Protein AF-A0A1I8NEL8-F1 (afdb_monomer_lite)

Structure (mmCIF, N/CA/C/O backbone):
data_AF-A0A1I8NEL8-F1
#
_entry.id   AF-A0A1I8NEL8-F1
#
loop_
_atom_site.group_PDB
_atom_site.id
_atom_site.type_symbol
_atom_site.label_atom_id
_atom_site.label_alt_id
_atom_site.label_comp_id
_atom_site.label_asym_id
_atom_site.label_entity_id
_atom_site.label_seq_id
_atom_site.pdbx_PDB_ins_code
_atom_site.Cartn_x
_atom_site.Cartn_y
_atom_site.Cartn_z
_atom_site.occupancy
_atom_site.B_iso_or_equiv
_atom_site.auth_seq_id
_atom_site.auth_comp_id
_atom_site.auth_asym_id
_atom_site.auth_atom_id
_atom_site.pdbx_PDB_model_num
ATOM 1 N N . GLY A 1 1 ? 47.554 10.951 -49.387 1.00 44.38 1 GLY A N 1
ATOM 2 C CA . GLY A 1 1 ? 46.407 10.164 -49.893 1.00 44.38 1 GLY A CA 1
ATOM 3 C C . GLY A 1 1 ? 46.012 9.103 -48.882 1.00 44.38 1 GLY A C 1
ATOM 4 O O . GLY A 1 1 ? 46.881 8.397 -48.388 1.00 44.38 1 GLY A O 1
ATOM 5 N N . ARG A 1 2 ? 44.730 9.016 -48.507 1.00 55.44 2 ARG A N 1
ATOM 6 C CA . ARG A 1 2 ? 44.234 8.089 -47.470 1.00 55.44 2 ARG A CA 1
ATOM 7 C C . ARG A 1 2 ? 43.819 6.769 -48.143 1.00 55.44 2 ARG A C 1
ATOM 9 O O . ARG A 1 2 ? 42.932 6.794 -48.988 1.00 55.44 2 ARG A O 1
ATOM 16 N N . LYS A 1 3 ? 44.479 5.647 -47.806 1.00 54.94 3 LYS A N 1
ATOM 17 C CA . LYS A 1 3 ? 44.282 4.326 -48.449 1.00 54.94 3 LYS A CA 1
ATOM 18 C C . LYS A 1 3 ? 42.789 3.911 -48.501 1.00 54.94 3 LYS A C 1
ATOM 20 O O . LYS A 1 3 ? 42.142 3.902 -47.445 1.00 54.94 3 LYS A O 1
ATOM 25 N N . PRO A 1 4 ? 42.252 3.531 -49.678 1.00 53.91 4 PRO A N 1
ATOM 26 C CA . PRO A 1 4 ? 40.875 3.073 -49.836 1.00 53.91 4 PRO A CA 1
ATOM 27 C C . PRO A 1 4 ? 40.782 1.624 -49.342 1.00 53.91 4 PRO A C 1
ATOM 29 O O . PRO A 1 4 ? 41.392 0.726 -49.904 1.00 53.91 4 PRO A O 1
ATOM 32 N N . GLY A 1 5 ? 40.090 1.397 -48.227 1.00 57.03 5 GLY A N 1
ATOM 33 C CA . GLY A 1 5 ? 39.898 0.046 -47.674 1.00 57.03 5 GLY A CA 1
ATOM 34 C C . GLY A 1 5 ? 39.617 0.014 -46.173 1.00 57.03 5 GLY A C 1
ATOM 35 O O . GLY A 1 5 ? 38.946 -0.887 -45.687 1.00 57.03 5 GLY A O 1
ATOM 36 N N . ARG A 1 6 ? 40.043 1.042 -45.425 1.00 58.16 6 ARG A N 1
ATOM 37 C CA . ARG A 1 6 ? 39.875 1.091 -43.958 1.00 58.16 6 ARG A CA 1
ATOM 38 C C . ARG A 1 6 ? 38.529 1.668 -43.487 1.00 58.16 6 ARG A C 1
ATOM 40 O O . ARG A 1 6 ? 38.214 1.562 -42.311 1.00 58.16 6 ARG A O 1
ATOM 47 N N . LYS A 1 7 ? 37.740 2.297 -44.373 1.00 57.41 7 LYS A N 1
ATOM 48 C CA . LYS A 1 7 ? 36.465 2.957 -44.011 1.00 57.41 7 LYS A CA 1
ATOM 49 C C . LYS A 1 7 ? 35.298 1.973 -43.850 1.00 57.41 7 LYS A C 1
ATOM 51 O O . LYS A 1 7 ? 34.592 2.056 -42.854 1.00 57.41 7 LYS A O 1
ATOM 56 N N . ALA A 1 8 ? 35.153 1.005 -44.757 1.00 61.62 8 ALA A N 1
ATOM 57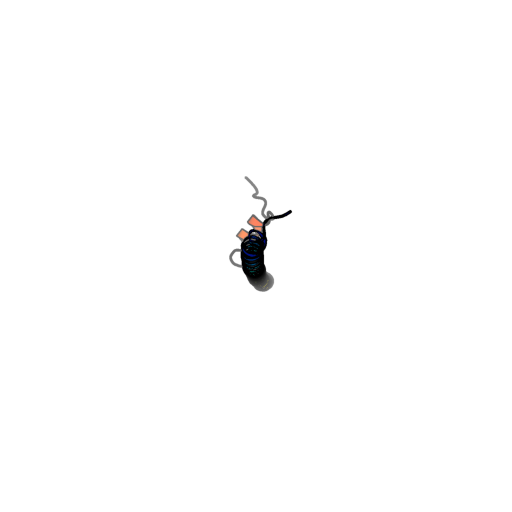 C CA . ALA A 1 8 ? 34.024 0.069 -44.744 1.00 61.62 8 ALA A CA 1
ATOM 58 C C . ALA A 1 8 ? 34.048 -0.904 -43.548 1.00 61.62 8 ALA A C 1
ATOM 60 O O . ALA A 1 8 ? 32.998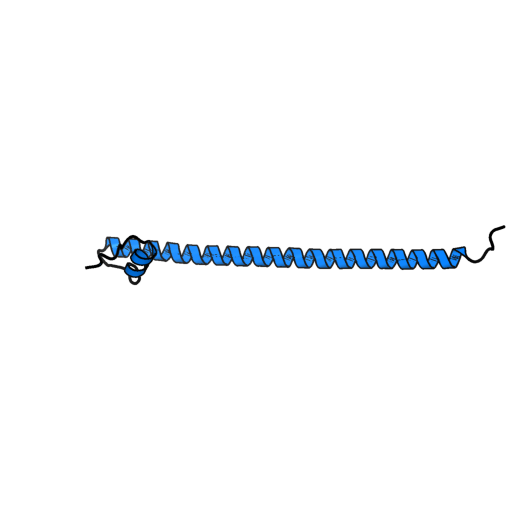 -1.287 -43.038 1.00 61.62 8 ALA A O 1
ATOM 61 N N . SER A 1 9 ? 35.232 -1.303 -43.069 1.00 62.47 9 SER A N 1
ATOM 62 C CA . SER A 1 9 ? 35.351 -2.132 -41.862 1.00 62.47 9 SER A CA 1
ATOM 63 C C . SER A 1 9 ? 35.025 -1.342 -40.592 1.00 62.47 9 SER A C 1
ATOM 65 O O . SER A 1 9 ? 34.304 -1.845 -39.735 1.00 62.47 9 SER A O 1
ATOM 67 N N . ASN A 1 10 ? 35.484 -0.091 -40.496 1.00 64.31 10 ASN A N 1
ATOM 68 C CA . ASN A 1 10 ? 35.211 0.778 -39.349 1.00 64.31 10 ASN A CA 1
ATOM 69 C C . ASN A 1 10 ? 33.724 1.159 -39.247 1.00 64.31 10 ASN A C 1
ATOM 71 O O . ASN A 1 10 ? 33.173 1.222 -38.153 1.00 64.31 10 ASN A O 1
ATOM 75 N N . GLU A 1 11 ? 33.059 1.354 -40.385 1.00 70.12 11 GLU A N 1
ATOM 76 C CA . GLU A 1 11 ? 31.623 1.634 -40.462 1.00 70.12 11 GLU A CA 1
ATOM 77 C C . GLU A 1 11 ? 30.773 0.427 -40.035 1.00 70.12 11 GLU A C 1
ATOM 79 O O . GLU A 1 11 ? 29.847 0.569 -39.239 1.00 70.12 11 GLU A O 1
ATOM 84 N N . LYS A 1 12 ? 31.140 -0.793 -40.455 1.00 71.75 12 LYS A N 1
ATOM 85 C CA . LYS A 1 12 ? 30.495 -2.032 -39.978 1.00 71.75 12 LYS A CA 1
ATOM 86 C C . LYS A 1 12 ? 30.664 -2.236 -38.467 1.00 71.75 12 LYS A C 1
ATOM 88 O O . LYS A 1 12 ? 29.730 -2.686 -37.802 1.00 71.75 12 LYS A O 1
ATOM 93 N N . VAL A 1 13 ? 31.836 -1.900 -37.920 1.00 74.69 13 VAL A N 1
ATOM 94 C CA . VAL A 1 13 ? 32.096 -1.947 -36.471 1.00 74.69 13 VAL A CA 1
ATOM 95 C C . VAL A 1 13 ? 31.232 -0.925 -35.726 1.00 74.69 13 VAL A C 1
ATOM 97 O O . VAL A 1 13 ? 30.635 -1.277 -34.709 1.00 74.69 13 VAL A O 1
ATOM 100 N N . ASP A 1 14 ? 31.085 0.295 -36.246 1.00 82.81 14 ASP A N 1
ATOM 101 C CA . ASP A 1 14 ? 30.221 1.319 -35.645 1.00 82.81 14 ASP A CA 1
ATOM 102 C C . ASP A 1 14 ? 28.733 0.930 -35.696 1.00 82.81 14 ASP A C 1
ATOM 104 O O . ASP A 1 14 ? 28.027 1.064 -34.696 1.00 82.81 14 ASP A O 1
ATOM 108 N N . ILE A 1 15 ? 28.254 0.343 -36.800 1.00 89.81 15 ILE A N 1
ATOM 109 C CA . ILE A 1 15 ? 26.880 -0.183 -36.897 1.00 89.81 15 ILE A CA 1
ATOM 110 C C . ILE A 1 15 ? 26.642 -1.283 -35.853 1.00 89.81 15 ILE A C 1
ATOM 112 O O . ILE A 1 15 ? 25.641 -1.246 -35.135 1.00 89.81 15 ILE A O 1
ATOM 116 N N . LYS A 1 16 ? 27.575 -2.235 -35.712 1.00 89.88 16 LYS A N 1
ATOM 117 C CA . LYS A 1 16 ? 27.484 -3.297 -34.697 1.00 89.88 16 LYS A CA 1
ATOM 118 C C . LYS A 1 16 ? 27.468 -2.716 -33.279 1.00 89.88 16 LYS A C 1
ATOM 120 O O . LYS A 1 16 ? 26.663 -3.147 -32.457 1.00 89.88 16 LYS A O 1
ATOM 125 N N . ALA A 1 17 ? 28.301 -1.713 -33.005 1.00 92.56 17 ALA A N 1
ATOM 126 C CA . ALA A 1 17 ? 28.349 -1.051 -31.705 1.00 92.56 17 ALA A CA 1
ATOM 127 C C . ALA A 1 17 ? 27.061 -0.262 -31.404 1.00 92.56 17 ALA A C 1
ATOM 129 O O . ALA A 1 17 ? 26.543 -0.330 -30.291 1.00 92.56 17 ALA A O 1
ATOM 130 N N . LYS A 1 18 ? 26.505 0.455 -32.390 1.00 94.38 18 LYS A N 1
ATOM 131 C CA . LYS A 1 18 ? 25.214 1.159 -32.276 1.00 94.38 18 LYS A CA 1
ATOM 132 C C . LYS A 1 18 ? 24.067 0.191 -31.998 1.00 94.38 18 LYS A C 1
ATOM 134 O O . LYS A 1 18 ? 23.254 0.457 -31.114 1.00 94.38 18 LYS A O 1
ATOM 139 N N . LEU A 1 19 ? 24.027 -0.934 -32.710 1.00 96.25 19 LEU A N 1
ATOM 140 C CA . LEU A 1 19 ? 23.001 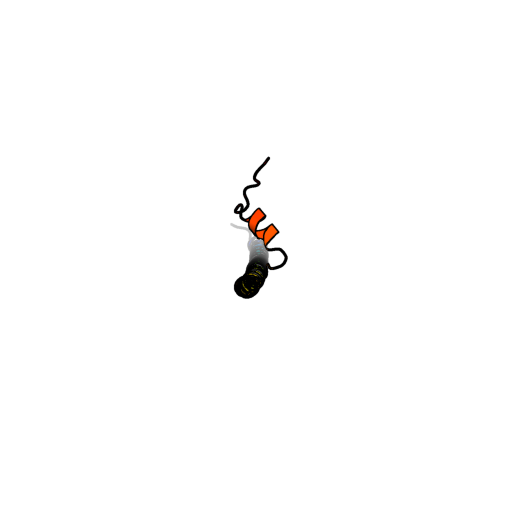-1.954 -32.519 1.00 96.25 19 LEU A CA 1
ATOM 141 C C . LEU A 1 19 ? 23.080 -2.572 -31.118 1.00 96.25 19 LEU A C 1
ATOM 143 O O . LEU A 1 19 ? 22.050 -2.741 -30.468 1.00 96.25 19 LEU A O 1
ATOM 147 N N . GLU A 1 20 ? 24.285 -2.858 -30.624 1.00 96.62 20 GLU A N 1
ATOM 148 C CA . GLU A 1 20 ? 24.450 -3.424 -29.285 1.00 96.62 20 GLU A CA 1
ATOM 149 C C . GLU A 1 20 ? 24.099 -2.418 -28.182 1.00 96.62 20 GLU A C 1
ATOM 151 O O . GLU A 1 20 ? 23.409 -2.779 -27.230 1.00 96.62 20 GLU A O 1
ATOM 156 N N . ARG A 1 21 ? 24.441 -1.132 -28.356 1.00 95.81 21 ARG A N 1
ATOM 157 C CA . ARG A 1 21 ? 23.975 -0.059 -27.459 1.00 95.81 21 ARG A CA 1
ATOM 158 C C . ARG A 1 21 ? 22.450 0.040 -27.429 1.00 95.81 21 ARG A C 1
ATOM 160 O O . ARG A 1 21 ? 21.873 0.077 -26.350 1.00 95.81 21 ARG A O 1
ATOM 167 N N . SER A 1 22 ? 21.789 0.024 -28.589 1.00 97.12 22 SER A N 1
ATOM 168 C CA . SER A 1 22 ? 20.320 0.063 -28.667 1.00 97.12 22 SER A CA 1
ATOM 169 C C . SER A 1 22 ? 19.675 -1.134 -27.957 1.00 97.12 22 SER A C 1
ATOM 171 O O . SER A 1 22 ? 18.752 -0.964 -27.157 1.00 97.12 22 SER A O 1
ATOM 173 N N . ARG A 1 23 ? 20.209 -2.344 -28.174 1.00 98.19 23 ARG A N 1
ATOM 174 C CA . ARG A 1 23 ? 19.761 -3.558 -27.475 1.00 98.19 23 ARG A CA 1
ATOM 175 C C . ARG A 1 23 ? 19.946 -3.446 -25.967 1.00 98.19 23 ARG A C 1
ATOM 177 O O . ARG A 1 23 ? 19.039 -3.815 -25.223 1.00 98.19 23 ARG A O 1
ATOM 184 N N . GLN A 1 24 ? 21.087 -2.929 -25.520 1.00 98.06 24 GLN A N 1
ATOM 185 C CA . GLN A 1 24 ? 21.374 -2.742 -24.105 1.00 98.06 24 GLN A CA 1
ATOM 186 C C . GLN A 1 24 ? 20.415 -1.732 -23.463 1.00 98.06 24 GLN A C 1
ATOM 188 O O . GLN A 1 24 ? 19.780 -2.055 -22.461 1.00 98.06 24 GLN A O 1
ATOM 193 N N . SER A 1 25 ? 20.187 -0.575 -24.091 1.00 98.06 25 SER A N 1
ATOM 194 C CA . SER A 1 25 ? 19.207 0.407 -23.610 1.00 98.06 25 SER A CA 1
ATOM 195 C C . SER A 1 25 ? 17.787 -0.170 -23.546 1.00 98.06 25 SER A C 1
ATOM 197 O O . SER A 1 25 ? 17.048 0.101 -22.597 1.00 98.06 25 SER A O 1
ATOM 199 N N . ALA A 1 26 ? 17.401 -1.011 -24.514 1.00 98.19 26 ALA A N 1
ATOM 200 C CA . ALA A 1 26 ? 16.113 -1.701 -24.496 1.00 98.19 26 ALA A CA 1
ATOM 201 C C . ALA A 1 26 ? 16.012 -2.719 -23.344 1.00 98.19 26 ALA A C 1
ATOM 203 O O . ALA A 1 26 ? 14.975 -2.790 -22.679 1.00 98.19 26 ALA A O 1
ATOM 204 N N . ARG A 1 27 ? 17.081 -3.481 -23.070 1.00 98.56 27 ARG A N 1
ATOM 205 C CA . ARG A 1 27 ? 17.157 -4.395 -21.916 1.00 98.56 27 ARG A CA 1
ATOM 206 C C . ARG A 1 27 ? 17.037 -3.635 -20.598 1.00 98.56 27 ARG A C 1
ATOM 208 O O . ARG A 1 27 ? 16.199 -3.986 -19.771 1.00 98.56 27 ARG A O 1
ATOM 215 N N . GLU A 1 28 ? 17.795 -2.559 -20.435 1.00 98.44 28 GLU A N 1
ATOM 216 C CA . GLU A 1 28 ? 17.764 -1.708 -19.241 1.00 98.44 28 GLU A CA 1
ATOM 217 C C . GLU A 1 28 ? 16.406 -1.034 -19.039 1.00 98.44 28 GLU A C 1
ATOM 219 O O . GLU A 1 28 ? 15.936 -0.901 -17.912 1.00 98.44 28 GLU A O 1
ATOM 224 N N . CYS A 1 29 ? 15.733 -0.623 -20.116 1.00 98.56 29 CYS A N 1
ATOM 225 C CA . CYS A 1 29 ? 14.366 -0.111 -20.046 1.00 98.56 29 CYS A CA 1
ATOM 226 C C . CYS A 1 29 ? 13.408 -1.160 -19.458 1.00 98.56 29 CYS A C 1
ATOM 228 O O . CYS A 1 29 ? 12.671 -0.867 -18.516 1.00 98.56 29 CYS A O 1
ATOM 230 N N . ARG A 1 30 ? 13.463 -2.402 -19.958 1.00 98.62 30 ARG A N 1
ATOM 231 C CA . ARG A 1 30 ? 12.626 -3.503 -19.455 1.00 98.62 30 ARG A CA 1
ATOM 232 C C . ARG A 1 30 ? 12.954 -3.854 -18.007 1.00 98.62 30 ARG A C 1
ATOM 234 O O . ARG A 1 30 ? 12.033 -3.999 -17.209 1.00 98.62 30 ARG A O 1
ATOM 241 N N . ALA A 1 31 ? 14.237 -3.941 -17.660 1.00 98.69 31 ALA A N 1
ATOM 242 C CA . ALA A 1 31 ? 14.681 -4.223 -16.297 1.00 98.69 31 ALA A CA 1
ATOM 243 C C . ALA A 1 31 ? 14.195 -3.146 -15.314 1.00 98.69 31 ALA A C 1
ATOM 245 O O . ALA A 1 31 ? 13.597 -3.473 -14.293 1.00 98.69 31 ALA A O 1
ATOM 246 N N . ARG A 1 32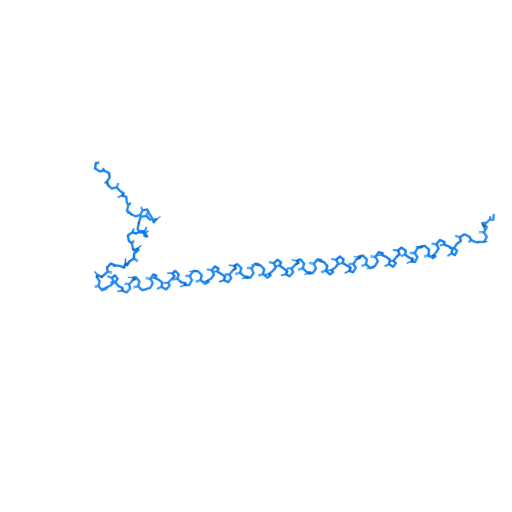 ? 14.344 -1.862 -15.668 1.00 98.62 32 ARG A N 1
ATOM 247 C CA . ARG A 1 32 ? 13.838 -0.743 -14.857 1.00 98.62 32 ARG A CA 1
ATOM 248 C C . ARG A 1 32 ? 12.323 -0.774 -14.702 1.00 98.62 32 ARG A C 1
ATOM 250 O O . ARG A 1 32 ? 11.825 -0.559 -13.603 1.00 98.62 32 ARG A O 1
ATOM 257 N N . LYS A 1 33 ? 11.586 -1.064 -15.779 1.00 98.75 33 LYS A N 1
ATOM 258 C CA . LYS A 1 33 ? 10.123 -1.191 -15.724 1.00 98.75 33 LYS A CA 1
ATOM 259 C C . LYS A 1 33 ? 9.697 -2.327 -14.792 1.00 98.75 33 LYS A C 1
ATOM 261 O O . LYS A 1 33 ? 8.801 -2.122 -13.984 1.00 98.75 33 LYS A O 1
ATOM 266 N N . LYS A 1 34 ? 10.369 -3.482 -14.869 1.00 98.69 34 LYS A N 1
ATOM 267 C CA . LYS A 1 34 ? 10.113 -4.625 -13.985 1.00 98.69 34 LYS A CA 1
ATOM 268 C C . LYS A 1 34 ? 10.346 -4.258 -12.519 1.00 98.69 34 LYS A C 1
ATOM 270 O O . LYS A 1 34 ? 9.437 -4.432 -11.722 1.00 98.69 34 LYS A O 1
ATOM 275 N N . LEU A 1 35 ? 11.507 -3.686 -12.193 1.00 98.69 35 LEU A N 1
ATOM 276 C CA . LEU A 1 35 ? 11.830 -3.268 -10.823 1.00 98.69 35 LEU A CA 1
ATOM 277 C C . LEU A 1 35 ? 10.834 -2.236 -10.287 1.00 98.69 35 LEU A C 1
ATOM 279 O O . LEU A 1 35 ? 10.378 -2.344 -9.155 1.00 98.69 35 LEU A O 1
ATOM 283 N N . ARG A 1 36 ? 10.447 -1.257 -11.114 1.00 98.62 36 ARG A N 1
ATOM 284 C CA . ARG A 1 36 ? 9.453 -0.251 -10.728 1.00 98.62 36 ARG A CA 1
ATOM 285 C C . ARG A 1 36 ? 8.105 -0.882 -10.391 1.00 98.62 36 ARG A C 1
ATOM 287 O O . ARG A 1 36 ? 7.473 -0.454 -9.435 1.00 98.62 36 ARG A O 1
ATOM 294 N N . TYR A 1 37 ? 7.649 -1.846 -11.185 1.00 98.69 37 TYR A N 1
ATOM 295 C CA . TYR A 1 37 ? 6.377 -2.517 -10.928 1.00 98.69 37 TYR A CA 1
ATOM 296 C C . TYR A 1 37 ? 6.440 -3.422 -9.706 1.00 98.69 37 TYR A C 1
ATOM 298 O O . TYR A 1 37 ? 5.536 -3.335 -8.891 1.00 98.69 37 TYR A O 1
ATOM 306 N N . GLN A 1 38 ? 7.534 -4.162 -9.511 1.00 98.75 38 GLN A N 1
ATOM 307 C CA . GLN A 1 38 ? 7.739 -4.956 -8.296 1.00 98.75 38 GLN A CA 1
ATOM 308 C C . GLN A 1 38 ? 7.666 -4.087 -7.034 1.00 98.75 38 GLN A C 1
ATOM 310 O O . GLN A 1 38 ? 6.910 -4.392 -6.123 1.00 98.75 38 GLN A O 1
ATOM 315 N N . TYR A 1 39 ? 8.362 -2.947 -7.021 1.00 98.69 39 TYR A N 1
ATOM 316 C CA . TYR A 1 39 ? 8.309 -2.020 -5.890 1.00 98.69 39 TYR A CA 1
ATOM 317 C C . TYR A 1 39 ? 6.900 -1.458 -5.640 1.00 98.69 39 TYR A C 1
ATOM 319 O O . TYR A 1 39 ? 6.463 -1.340 -4.499 1.00 98.69 39 TYR A O 1
ATOM 327 N N . LEU A 1 40 ? 6.171 -1.100 -6.703 1.00 98.69 40 LEU A N 1
ATOM 328 C CA . LEU A 1 40 ? 4.798 -0.609 -6.567 1.00 98.69 40 LEU A CA 1
ATOM 329 C C . LEU A 1 40 ? 3.842 -1.701 -6.070 1.00 98.69 40 LEU A C 1
ATOM 331 O O . LEU A 1 40 ? 2.971 -1.402 -5.262 1.00 98.69 40 LEU A O 1
ATOM 335 N N . GLU A 1 41 ? 4.005 -2.940 -6.531 1.00 98.69 41 GLU A N 1
ATOM 336 C CA . GLU A 1 41 ? 3.233 -4.094 -6.060 1.00 98.69 41 GLU A CA 1
ATOM 337 C C . GLU A 1 41 ? 3.478 -4.349 -4.569 1.00 98.69 41 GLU A C 1
ATOM 339 O O . GLU A 1 41 ? 2.517 -4.477 -3.815 1.00 98.69 41 GLU A O 1
ATOM 344 N N . GLU A 1 42 ? 4.740 -4.340 -4.128 1.00 98.56 42 GLU A N 1
ATOM 345 C CA . GLU A 1 42 ? 5.108 -4.485 -2.713 1.00 98.56 42 GLU A CA 1
ATOM 346 C C . GLU A 1 42 ? 4.498 -3.369 -1.854 1.00 98.56 42 GLU A C 1
ATOM 348 O O . GLU A 1 42 ? 3.834 -3.649 -0.857 1.00 98.56 42 GLU A O 1
ATOM 353 N N . LEU A 1 43 ? 4.623 -2.106 -2.281 1.00 98.62 43 LEU A N 1
ATOM 354 C CA . LEU A 1 43 ? 4.019 -0.969 -1.578 1.00 98.62 43 LEU A CA 1
ATOM 355 C C . LEU A 1 43 ? 2.498 -1.098 -1.434 1.00 98.62 43 LEU A C 1
ATOM 357 O O . LEU A 1 43 ? 1.944 -0.776 -0.380 1.00 98.62 43 LEU A O 1
ATOM 361 N N . VAL A 1 44 ? 1.810 -1.519 -2.500 1.00 98.75 44 VAL A N 1
ATOM 362 C CA . VAL A 1 44 ? 0.355 -1.712 -2.476 1.00 98.75 44 VAL A CA 1
ATOM 363 C C . VAL A 1 44 ? -0.005 -2.854 -1.530 1.00 98.75 44 VAL A C 1
ATOM 365 O O . VAL A 1 44 ? -0.859 -2.658 -0.667 1.00 98.75 44 VAL A O 1
ATOM 368 N N . ALA A 1 45 ? 0.682 -3.994 -1.619 1.00 98.62 45 ALA A N 1
ATOM 369 C CA . ALA A 1 45 ? 0.437 -5.147 -0.758 1.00 98.62 45 ALA A CA 1
ATOM 370 C C . ALA A 1 45 ? 0.632 -4.810 0.731 1.00 98.62 45 ALA A C 1
ATOM 372 O O . ALA A 1 45 ? -0.216 -5.139 1.566 1.00 98.62 45 ALA A O 1
ATOM 373 N N . ASP A 1 46 ? 1.703 -4.090 1.070 1.00 98.50 46 ASP A N 1
ATOM 374 C CA . ASP A 1 46 ? 1.967 -3.650 2.441 1.00 98.50 46 ASP A CA 1
ATOM 375 C C . ASP A 1 46 ? 0.890 -2.683 2.941 1.00 98.50 46 ASP A C 1
ATOM 377 O O . ASP A 1 46 ? 0.405 -2.794 4.075 1.00 98.50 46 ASP A O 1
ATOM 381 N N . ARG A 1 47 ? 0.455 -1.752 2.084 1.00 98.62 47 ARG A N 1
ATOM 382 C CA . ARG A 1 47 ? -0.611 -0.804 2.417 1.00 98.62 47 ARG A CA 1
ATOM 383 C C . ARG A 1 47 ? -1.942 -1.511 2.646 1.00 98.62 47 ARG A C 1
ATOM 385 O O . ARG A 1 47 ? -2.637 -1.181 3.608 1.00 98.62 47 ARG A O 1
ATOM 392 N N . GLU A 1 48 ? -2.300 -2.462 1.792 1.00 98.69 48 GLU A N 1
ATOM 393 C CA . GLU A 1 48 ? -3.516 -3.267 1.922 1.00 98.69 48 GLU A CA 1
ATOM 394 C C . GLU A 1 48 ? -3.498 -4.087 3.213 1.00 98.69 48 GLU A C 1
ATOM 396 O O . GLU A 1 48 ? -4.471 -4.064 3.973 1.00 98.69 48 GLU A O 1
ATOM 401 N N . LYS A 1 49 ? -2.365 -4.724 3.530 1.00 98.50 49 LYS A N 1
ATOM 402 C CA . LYS A 1 49 ? -2.169 -5.453 4.787 1.00 98.50 49 LYS A CA 1
ATOM 403 C C . LYS A 1 49 ? -2.353 -4.547 6.006 1.00 98.50 49 LYS A C 1
ATOM 405 O O . LYS A 1 49 ? -3.063 -4.922 6.940 1.00 98.50 49 LYS A O 1
ATOM 410 N N . ALA A 1 50 ? -1.773 -3.346 5.990 1.00 98.19 50 ALA A N 1
ATOM 411 C CA . ALA A 1 50 ? -1.942 -2.372 7.068 1.00 98.19 50 ALA A CA 1
ATOM 412 C C . ALA A 1 50 ? -3.408 -1.929 7.222 1.00 98.19 50 ALA A C 1
ATOM 414 O O . ALA A 1 50 ? -3.915 -1.840 8.338 1.00 98.19 50 ALA A O 1
ATOM 415 N N . VAL A 1 51 ? -4.121 -1.699 6.113 1.00 98.50 51 VAL A N 1
ATOM 416 C CA . VAL A 1 51 ? -5.553 -1.354 6.142 1.00 98.50 51 VAL A CA 1
ATOM 417 C C . VAL A 1 51 ? -6.384 -2.483 6.749 1.00 98.50 51 VAL A C 1
ATOM 419 O O . VAL A 1 51 ? -7.265 -2.213 7.565 1.00 98.50 51 VAL A O 1
ATOM 422 N N . LEU A 1 52 ? -6.118 -3.736 6.379 1.00 98.56 52 LEU A N 1
ATOM 423 C CA . LEU A 1 52 ? -6.820 -4.889 6.944 1.00 98.56 52 LEU A CA 1
ATOM 424 C C . LEU A 1 52 ? -6.563 -5.029 8.449 1.00 98.56 52 LEU A C 1
ATOM 426 O O . LEU A 1 52 ? -7.516 -5.225 9.203 1.00 98.56 52 LEU A O 1
ATOM 430 N N . ALA A 1 53 ? -5.313 -4.863 8.890 1.00 98.00 53 ALA A N 1
ATOM 431 C CA . ALA A 1 53 ? -4.958 -4.894 10.307 1.00 98.00 53 ALA A CA 1
ATOM 432 C C . ALA A 1 53 ? -5.705 -3.811 11.104 1.00 98.00 53 ALA A C 1
ATOM 434 O O . ALA A 1 53 ? -6.365 -4.123 12.094 1.00 98.00 53 ALA A O 1
ATOM 435 N N . LEU A 1 54 ? -5.694 -2.567 10.615 1.00 98.00 54 LEU A N 1
ATOM 436 C CA . LEU A 1 54 ? -6.392 -1.444 11.251 1.00 98.00 54 LEU A CA 1
ATOM 437 C C . LEU A 1 54 ? -7.912 -1.639 11.288 1.00 98.00 54 LEU A C 1
ATOM 439 O O . LEU A 1 54 ? -8.560 -1.301 12.274 1.00 98.00 54 LEU A O 1
ATOM 443 N N . ARG A 1 55 ? -8.507 -2.208 10.232 1.00 98.31 55 ARG A N 1
ATOM 444 C CA . ARG A 1 55 ? -9.943 -2.532 10.222 1.00 98.31 55 ARG A CA 1
ATOM 445 C C . ARG A 1 55 ? -10.290 -3.593 11.263 1.00 98.31 55 ARG A C 1
ATOM 447 O O . ARG A 1 55 ? -11.297 -3.448 11.951 1.00 98.31 55 ARG A O 1
ATOM 454 N N . ALA A 1 56 ? -9.470 -4.635 11.387 1.00 97.31 56 ALA A N 1
ATOM 455 C CA . ALA A 1 56 ? -9.667 -5.677 12.391 1.00 97.31 56 ALA A CA 1
ATOM 456 C C . ALA A 1 56 ? -9.520 -5.127 13.820 1.00 97.31 56 ALA A C 1
ATOM 458 O O . ALA A 1 56 ? -10.274 -5.507 14.714 1.00 97.31 56 ALA A O 1
ATOM 459 N N . GLU A 1 57 ? -8.574 -4.213 14.032 1.00 95.12 57 GLU A N 1
ATOM 460 C CA . GLU A 1 57 ? -8.397 -3.512 15.303 1.00 95.12 57 GLU A CA 1
ATOM 461 C C . GLU A 1 57 ? -9.605 -2.623 15.638 1.00 95.12 57 GLU A C 1
ATOM 463 O O . GLU A 1 57 ? -10.176 -2.738 16.722 1.00 95.12 57 GLU A O 1
ATOM 468 N N . LEU A 1 58 ? -10.074 -1.815 14.683 1.00 96.62 58 LEU A N 1
ATOM 469 C CA . LEU A 1 58 ? -11.259 -0.974 14.858 1.00 96.62 58 LEU A CA 1
ATOM 470 C C . LEU A 1 58 ? -12.504 -1.801 15.200 1.00 96.62 58 LEU A C 1
ATOM 472 O O . LEU A 1 58 ? -13.266 -1.439 16.097 1.00 96.62 58 LEU A O 1
ATOM 476 N N . GLU A 1 59 ? -12.720 -2.914 14.500 1.00 97.19 59 GLU A N 1
ATOM 477 C CA . GLU A 1 59 ? -13.875 -3.774 14.756 1.00 97.19 59 GLU A CA 1
ATOM 478 C C . GLU A 1 59 ? -13.808 -4.410 16.151 1.00 97.19 59 GLU A C 1
ATOM 480 O O . GLU A 1 59 ? -14.817 -4.478 16.854 1.00 97.19 59 GLU A O 1
ATOM 485 N N . ARG A 1 60 ? -12.605 -4.777 16.609 1.00 94.50 60 ARG A N 1
ATOM 486 C CA . ARG A 1 60 ? -12.375 -5.232 17.985 1.00 94.50 60 ARG A CA 1
ATOM 487 C C . ARG A 1 60 ? -12.769 -4.160 19.001 1.00 94.50 60 ARG A C 1
ATOM 489 O O . ARG A 1 60 ? -13.515 -4.467 19.929 1.00 94.50 60 ARG A O 1
ATOM 496 N N . TYR A 1 61 ? -12.341 -2.908 18.811 1.00 94.00 61 TYR A N 1
ATOM 497 C CA . TYR A 1 61 ? -12.708 -1.811 19.713 1.00 94.00 61 TYR A CA 1
ATOM 498 C C . TYR A 1 61 ? -14.208 -1.530 19.727 1.00 94.00 61 TYR A C 1
ATOM 500 O O . TYR A 1 61 ? -14.770 -1.293 20.795 1.00 94.00 61 TYR A O 1
ATOM 508 N N . LYS A 1 62 ? -14.888 -1.619 18.580 1.00 95.75 62 LYS A N 1
ATOM 509 C CA . LYS A 1 62 ? -16.351 -1.487 18.520 1.00 95.75 62 LYS A CA 1
ATOM 510 C C . LYS A 1 62 ? -17.051 -2.569 19.344 1.00 95.75 62 LYS A C 1
ATOM 512 O O . LYS A 1 62 ? -17.939 -2.260 20.136 1.00 95.75 62 LYS A O 1
ATOM 517 N N . GLN A 1 63 ? -16.624 -3.824 19.209 1.00 94.69 63 GLN A N 1
ATOM 518 C CA . GLN A 1 63 ? -17.170 -4.933 19.998 1.00 94.69 63 GLN A CA 1
ATOM 519 C C . GLN A 1 63 ? -16.885 -4.770 21.494 1.00 94.69 63 GLN A C 1
ATOM 521 O O . GLN A 1 63 ? -17.738 -5.070 22.329 1.00 94.69 63 GLN A O 1
ATOM 526 N N . TRP A 1 64 ? -15.691 -4.291 21.843 1.00 94.31 64 TRP A N 1
ATOM 527 C CA . TRP A 1 64 ? -15.319 -4.012 23.226 1.00 94.31 64 TRP A CA 1
ATOM 528 C C . TRP A 1 64 ? -16.149 -2.880 23.818 1.00 94.31 64 TRP A C 1
ATOM 530 O O . TRP A 1 64 ? -16.667 -3.038 24.916 1.00 94.31 64 TRP A O 1
ATOM 540 N N . SER A 1 65 ? -16.348 -1.790 23.077 1.00 93.56 65 SER A N 1
ATOM 541 C CA . SER A 1 65 ? -17.209 -0.678 23.483 1.00 93.56 65 SER A CA 1
ATOM 542 C C . SER A 1 65 ? -18.636 -1.147 23.772 1.00 93.56 65 SER A C 1
ATOM 544 O O . SER A 1 65 ? -19.194 -0.779 24.803 1.00 93.56 65 SER A O 1
ATOM 546 N N . HIS A 1 66 ? -19.192 -2.026 22.931 1.00 94.94 66 HIS A N 1
ATOM 547 C CA . HIS A 1 66 ? -20.514 -2.600 23.172 1.00 94.94 66 HIS A CA 1
ATOM 548 C C . HIS A 1 66 ? -20.561 -3.425 24.468 1.00 94.94 66 HIS A C 1
ATOM 550 O O . HIS A 1 66 ? -21.401 -3.168 25.324 1.00 94.94 66 HIS A O 1
ATOM 556 N N . LYS A 1 67 ? -19.614 -4.353 24.660 1.00 93.88 67 LYS A N 1
ATOM 557 C CA . LYS A 1 67 ? -19.521 -5.179 25.879 1.00 93.88 67 LYS A CA 1
ATOM 558 C C . LYS A 1 67 ? -19.313 -4.345 27.145 1.00 93.88 67 LYS A C 1
ATOM 560 O O . LYS A 1 67 ? -19.956 -4.612 28.154 1.00 93.88 67 LYS A O 1
ATOM 565 N N . LEU A 1 68 ? -18.461 -3.322 27.084 1.00 93.06 68 LEU A N 1
ATOM 566 C CA . LEU A 1 68 ? -18.238 -2.395 28.194 1.00 93.06 68 LEU A CA 1
ATOM 567 C C . LEU A 1 68 ? -19.507 -1.604 28.522 1.00 93.06 68 LEU A C 1
ATOM 569 O O . LEU A 1 68 ? -19.815 -1.426 29.696 1.00 93.06 68 LEU A O 1
ATOM 573 N N . GLY A 1 69 ? -20.275 -1.195 27.507 1.00 93.38 69 GLY A N 1
ATOM 574 C CA . GLY A 1 69 ? -21.596 -0.590 27.693 1.00 93.38 69 GLY A CA 1
ATOM 575 C C . GLY A 1 69 ? -22.594 -1.515 28.400 1.00 93.38 69 GLY A C 1
ATOM 576 O O . GLY A 1 69 ? -23.445 -1.040 29.143 1.00 93.38 69 GLY A O 1
ATOM 577 N N . GLU A 1 70 ? -22.454 -2.833 28.238 1.00 95.75 70 GLU A N 1
ATOM 578 C CA . GLU A 1 70 ? -23.214 -3.853 28.981 1.00 95.75 70 GLU A CA 1
ATOM 579 C C . GLU A 1 70 ? -22.622 -4.179 30.369 1.00 95.75 70 GLU A C 1
ATOM 581 O O . GLU A 1 70 ? -23.091 -5.097 31.042 1.00 95.75 70 GLU A O 1
ATOM 586 N N . GLY A 1 71 ? -21.564 -3.484 30.798 1.00 92.50 71 GLY A N 1
ATOM 587 C CA . GLY A 1 71 ? -20.857 -3.761 32.052 1.00 92.50 71 GLY A CA 1
ATOM 588 C C . GLY A 1 71 ? -19.985 -5.023 32.023 1.00 92.50 71 GLY A C 1
ATOM 589 O O . GLY A 1 71 ? -19.535 -5.487 33.069 1.00 92.50 71 GLY A O 1
ATOM 590 N N . ARG A 1 72 ? -19.731 -5.602 30.842 1.00 93.94 72 ARG A N 1
ATOM 591 C CA . ARG A 1 72 ? -18.880 -6.787 30.663 1.00 93.94 72 ARG A CA 1
ATOM 592 C C . ARG A 1 72 ? -17.474 -6.373 30.245 1.00 93.94 72 ARG A C 1
ATOM 594 O O . ARG A 1 72 ? -17.298 -5.676 29.249 1.00 93.94 72 ARG A O 1
ATOM 601 N N . ILE A 1 73 ? -16.461 -6.875 30.947 1.00 91.12 73 ILE A N 1
ATOM 602 C CA . ILE A 1 73 ? -15.056 -6.644 30.587 1.00 91.12 73 ILE A CA 1
ATOM 603 C C . ILE A 1 73 ? -14.671 -7.573 29.419 1.00 91.12 73 ILE A C 1
ATOM 605 O O . ILE A 1 73 ? -14.774 -8.794 29.558 1.00 91.12 73 ILE A O 1
ATOM 609 N N . PRO A 1 74 ? -14.244 -7.045 28.256 1.00 92.25 74 PRO A N 1
ATOM 610 C CA . PRO A 1 74 ? -13.831 -7.866 27.122 1.00 92.25 74 PRO A CA 1
ATOM 611 C C . PRO A 1 74 ? -12.504 -8.601 27.364 1.00 92.25 74 PRO A C 1
ATOM 613 O O . PRO A 1 74 ? -11.592 -8.086 28.009 1.00 92.25 74 PRO A O 1
ATOM 616 N N . ASN A 1 75 ? -12.355 -9.787 26.772 1.00 87.88 75 ASN A N 1
ATOM 617 C CA . ASN A 1 75 ? -11.101 -10.546 26.826 1.00 87.88 75 ASN A CA 1
ATOM 618 C C . ASN A 1 75 ? -9.956 -9.761 26.172 1.00 87.88 75 ASN A C 1
ATOM 620 O O . ASN A 1 75 ? -10.127 -9.241 25.071 1.00 87.88 75 ASN A O 1
ATOM 624 N N . GLY A 1 76 ? -8.797 -9.717 26.832 1.00 86.50 76 GLY A N 1
ATOM 625 C CA . GLY A 1 76 ? -7.628 -8.953 26.378 1.00 86.50 76 GLY A CA 1
ATOM 626 C C . GLY A 1 76 ? -7.683 -7.457 26.713 1.00 86.50 76 GLY A C 1
ATOM 627 O O . GLY A 1 76 ? -6.723 -6.745 26.442 1.00 86.50 76 GLY A O 1
ATOM 628 N N . PHE A 1 77 ? -8.765 -6.968 27.334 1.00 87.56 77 PHE A N 1
ATOM 629 C CA . PHE A 1 77 ? -8.884 -5.559 27.722 1.00 87.56 77 PHE A CA 1
ATOM 630 C C . PHE A 1 77 ? -7.848 -5.147 28.778 1.00 87.56 77 PHE A C 1
ATOM 632 O O . PHE A 1 77 ? -7.284 -4.065 28.685 1.00 87.56 77 PHE A O 1
ATOM 639 N N . GLN A 1 78 ? -7.543 -6.022 29.742 1.00 85.56 78 GLN A N 1
ATOM 640 C CA . GLN A 1 78 ? -6.498 -5.771 30.745 1.00 85.56 78 GLN A CA 1
ATOM 641 C C . GLN A 1 78 ? -5.108 -5.632 30.110 1.00 85.56 78 GLN A C 1
ATOM 643 O O . GLN A 1 78 ? -4.418 -4.660 30.389 1.00 85.56 78 GLN A O 1
ATOM 648 N N . GLN A 1 79 ? -4.750 -6.531 29.188 1.00 88.06 79 GLN A N 1
ATOM 649 C CA . GLN A 1 79 ? -3.490 -6.452 28.436 1.00 88.06 79 GLN A CA 1
ATOM 650 C C . GLN A 1 79 ? -3.394 -5.142 27.649 1.00 88.06 79 GLN A C 1
ATOM 652 O O . GLN A 1 79 ? -2.366 -4.481 27.687 1.00 88.06 79 GLN A O 1
ATOM 657 N N . LEU A 1 80 ? -4.488 -4.705 27.015 1.00 86.25 80 LEU A N 1
ATOM 658 C CA . LEU A 1 80 ? -4.522 -3.408 26.337 1.00 86.25 80 LEU A CA 1
ATOM 659 C C . LEU A 1 80 ? -4.285 -2.231 27.304 1.00 86.25 80 LEU A C 1
ATOM 661 O O . LEU A 1 80 ? -3.598 -1.272 26.959 1.00 86.25 80 LEU A O 1
ATOM 665 N N . LEU A 1 81 ? -4.852 -2.271 28.512 1.00 85.25 81 LEU A N 1
ATOM 666 C CA . LEU A 1 81 ? -4.647 -1.229 29.526 1.00 85.25 81 LEU A CA 1
ATOM 667 C C . LEU A 1 81 ? -3.203 -1.194 30.058 1.00 85.25 81 LEU A C 1
ATOM 669 O O . LEU A 1 81 ? -2.682 -0.115 30.346 1.00 85.25 81 LEU A O 1
ATOM 673 N N . GLU A 1 82 ? -2.561 -2.356 30.168 1.00 85.38 82 GLU A N 1
ATOM 674 C CA . GLU A 1 82 ? -1.137 -2.484 30.499 1.00 85.38 82 GLU A CA 1
ATOM 675 C C . GLU A 1 82 ? -0.258 -1.940 29.363 1.00 85.38 82 GLU A C 1
ATOM 677 O O . GLU A 1 82 ? 0.599 -1.090 29.598 1.00 85.38 82 GLU A O 1
ATOM 682 N N . GLU A 1 83 ? -0.519 -2.349 28.118 1.00 83.94 83 GLU A N 1
ATOM 683 C CA . GLU A 1 83 ? 0.216 -1.906 26.922 1.00 83.94 83 GLU A CA 1
ATOM 684 C C . GLU A 1 83 ? 0.074 -0.399 26.659 1.00 83.94 83 GLU A C 1
ATOM 686 O O . GLU A 1 83 ? 1.020 0.254 26.221 1.00 83.94 83 GLU A O 1
ATOM 691 N N . SER A 1 84 ? -1.094 0.177 26.955 1.00 78.38 84 SER A N 1
ATOM 692 C CA . SER A 1 84 ? -1.348 1.620 26.831 1.00 78.38 84 SER A CA 1
ATOM 693 C C . SER A 1 84 ? -0.774 2.450 27.986 1.00 78.38 84 SER A C 1
ATOM 695 O O . SER A 1 84 ? -0.886 3.676 27.968 1.00 78.38 84 SER A O 1
ATOM 697 N N . GLY A 1 85 ? -0.146 1.813 28.984 1.00 72.31 85 GLY A N 1
ATOM 698 C CA . GLY A 1 85 ? 0.447 2.490 30.140 1.00 72.31 85 GLY A CA 1
ATOM 699 C C . GLY A 1 85 ? -0.578 3.140 31.076 1.00 72.31 85 GLY A C 1
ATOM 7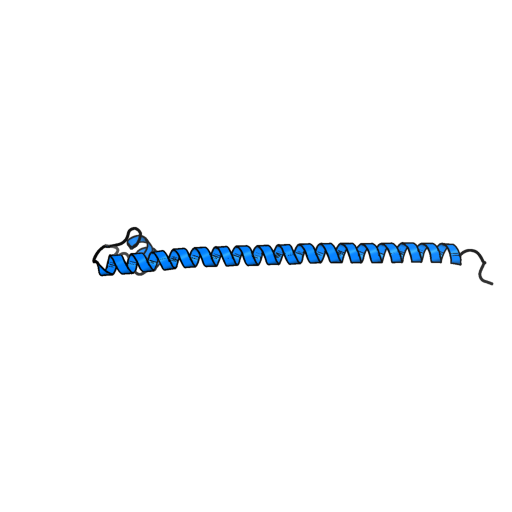00 O O . GLY A 1 85 ? -0.218 4.006 31.875 1.00 72.31 85 GLY A O 1
ATOM 701 N N . ILE A 1 86 ? -1.854 2.750 30.972 1.00 67.25 86 ILE A N 1
ATOM 702 C CA . ILE A 1 86 ? -2.956 3.289 31.781 1.00 67.25 86 ILE A CA 1
ATOM 703 C C . ILE A 1 86 ? -3.007 2.590 33.147 1.00 67.25 86 ILE A C 1
ATOM 705 O O . ILE A 1 86 ? -3.344 3.218 34.151 1.00 67.25 86 ILE A O 1
ATOM 709 N N . LEU A 1 87 ? -2.595 1.321 33.221 1.00 55.34 87 LEU A N 1
ATOM 710 C CA . LEU A 1 87 ? -2.354 0.627 34.485 1.00 55.34 87 LEU A CA 1
ATOM 711 C C . LEU A 1 87 ? -0.918 0.890 34.957 1.00 55.34 87 LEU A C 1
ATOM 713 O O . LEU A 1 87 ? 0.005 0.138 34.651 1.00 55.34 87 LEU A O 1
ATOM 717 N N . LYS A 1 88 ? -0.716 1.959 35.738 1.00 53.66 88 LYS A N 1
ATOM 718 C CA . LYS A 1 88 ? 0.460 2.027 36.615 1.00 53.66 88 LYS A CA 1
ATOM 719 C C . LYS A 1 88 ? 0.341 0.889 37.626 1.00 53.66 88 LYS A C 1
ATOM 721 O O . LYS A 1 88 ? -0.620 0.847 38.389 1.00 53.66 88 LYS A O 1
ATOM 726 N N . GLN A 1 89 ? 1.307 -0.026 37.610 1.00 51.84 89 GLN A N 1
ATOM 727 C CA . GLN A 1 89 ? 1.501 -0.990 38.687 1.00 51.84 89 GLN A CA 1
ATOM 728 C C . GLN A 1 89 ? 1.704 -0.205 39.987 1.00 51.84 89 GLN A C 1
ATOM 730 O O . GLN A 1 89 ? 2.730 0.450 40.166 1.00 51.84 89 GLN A O 1
ATOM 735 N N . GLU A 1 90 ? 0.717 -0.240 40.879 1.00 51.75 90 GLU A N 1
ATOM 736 C CA . GLU A 1 90 ? 0.931 0.088 42.286 1.00 51.75 90 GLU A CA 1
ATOM 737 C C . GLU A 1 90 ? 1.854 -1.006 42.840 1.00 51.75 90 GLU A C 1
ATOM 739 O O . GLU A 1 90 ? 1.424 -2.122 43.131 1.00 51.75 90 GLU A O 1
ATOM 744 N N . ILE A 1 91 ? 3.155 -0.718 42.877 1.00 46.09 91 ILE A N 1
ATOM 745 C CA . ILE A 1 91 ? 4.143 -1.551 43.561 1.00 46.09 91 ILE A CA 1
ATOM 746 C C . ILE A 1 91 ? 3.901 -1.343 45.062 1.00 46.09 91 ILE A C 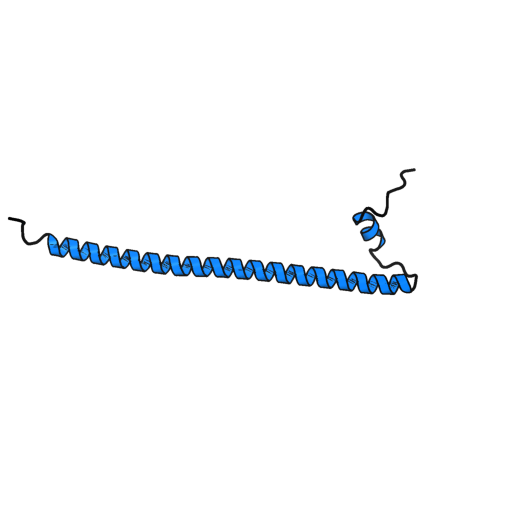1
ATOM 748 O O . ILE A 1 91 ? 4.146 -0.247 45.567 1.00 46.09 91 ILE A O 1
ATOM 752 N N . SER A 1 92 ? 3.365 -2.367 45.737 1.00 41.34 92 SER A N 1
ATOM 753 C CA . SER A 1 92 ? 3.378 -2.479 47.208 1.00 41.34 92 SER A CA 1
ATOM 754 C C . SER A 1 92 ? 4.770 -2.809 47.729 1.00 41.34 92 SER A C 1
ATOM 756 O O . SER A 1 92 ? 5.493 -3.556 47.030 1.00 41.34 92 SER A O 1
#

InterPro domains:
  IPR004827 Basic-leucine zipper domain [PF07716] (17-64)
  IPR039250 CREBL2/REPTOR-BP [PTHR21051] (3-89)
  IPR046347 Basic-leucine zipper domain superfamily [SSF57959] (17-68)

Sequence (92 aa):
GRKPGRKASNEKVDIKAKLERSRQSARECRARKKLRYQYLEELVADREKAVLALRAELERYKQWSHKLGEGRIPNGFQQLLEESGILKQEIS

Secondary structure (DSSP, 8-state):
---TTHHHHHHHHHHHHHHHHHHHHHHHHHHHHHHHHHHHHHHHHHHHHHHHHHHHHHHHHHHHHHHHHTTPPPTTHHHHHHHTT-S-----

pLDDT: mean 86.53, std 16.47, range [41.34, 98.75]

Radius of gyration: 33.44 Å; chains: 1; bounding box: 70×21×97 Å

Foldseek 3Di:
DDDPDPPVVVVVVVVVVVVVVVVVVVVVVVVVVVVVVVVVVVVVVVVVVVVVVVVVVVVVVVVQVVCVVVVHHDPCNVVVCVVVVVDDPPDD

Organism: Musca domestica (NCBI:txid7370)